Protein AF-A0A7R8WWX1-F1 (afdb_monomer_lite)

Structure (mmCIF, N/CA/C/O backbone):
data_AF-A0A7R8WWX1-F1
#
_entry.id   AF-A0A7R8WWX1-F1
#
loop_
_atom_site.group_PDB
_atom_site.id
_atom_site.type_symbol
_atom_site.label_atom_id
_atom_site.label_alt_id
_atom_site.label_comp_id
_atom_site.label_asym_id
_atom_site.label_entity_id
_atom_site.label_seq_id
_atom_site.pdbx_PDB_ins_code
_atom_site.Cartn_x
_atom_site.Cartn_y
_atom_site.Cartn_z
_atom_site.occupancy
_atom_site.B_iso_or_equiv
_atom_site.auth_seq_id
_atom_site.auth_comp_id
_atom_site.auth_asym_id
_atom_site.auth_atom_id
_atom_site.pdbx_PDB_model_num
ATOM 1 N N . MET A 1 1 ? 11.495 -11.458 -9.215 1.00 84.69 1 MET A N 1
ATOM 2 C CA . MET A 1 1 ? 11.966 -11.610 -7.830 1.00 84.69 1 MET A CA 1
ATOM 3 C C . MET A 1 1 ? 10.801 -11.383 -6.874 1.00 84.69 1 MET A C 1
ATOM 5 O O . MET A 1 1 ? 9.907 -10.619 -7.207 1.00 84.69 1 MET A O 1
ATOM 9 N N . MET A 1 2 ? 10.776 -12.057 -5.721 1.00 86.94 2 MET A N 1
ATOM 10 C CA . MET A 1 2 ? 9.789 -11.784 -4.669 1.00 86.94 2 MET A CA 1
ATOM 11 C C . MET A 1 2 ? 10.387 -10.792 -3.673 1.00 86.94 2 MET A C 1
ATOM 13 O O . MET A 1 2 ? 11.484 -11.019 -3.161 1.00 86.94 2 MET A O 1
ATOM 17 N N . THR A 1 3 ? 9.677 -9.706 -3.390 1.00 88.56 3 THR A N 1
ATOM 18 C CA . THR A 1 3 ? 10.074 -8.711 -2.391 1.00 88.56 3 THR A CA 1
ATOM 19 C C . THR A 1 3 ? 9.045 -8.676 -1.268 1.00 88.56 3 THR A C 1
ATOM 21 O O . THR A 1 3 ? 7.846 -8.591 -1.525 1.00 88.56 3 THR A O 1
ATOM 24 N N . LEU A 1 4 ? 9.533 -8.739 -0.028 1.00 91.62 4 LEU A N 1
ATOM 25 C CA . LEU A 1 4 ? 8.740 -8.632 1.194 1.00 91.62 4 LEU A CA 1
ATOM 26 C C . LEU A 1 4 ? 9.084 -7.326 1.918 1.00 91.62 4 LEU A C 1
ATOM 28 O O . LEU A 1 4 ? 10.259 -6.988 2.100 1.00 91.62 4 LEU A O 1
ATOM 32 N N . PHE A 1 5 ? 8.042 -6.632 2.355 1.00 92.50 5 PHE A N 1
ATOM 33 C CA . PHE A 1 5 ? 8.097 -5.541 3.317 1.00 92.50 5 PHE A CA 1
ATOM 34 C C . PHE A 1 5 ? 7.186 -5.887 4.495 1.00 92.50 5 PHE A C 1
ATOM 36 O O . PHE A 1 5 ? 6.040 -6.280 4.291 1.00 92.50 5 PHE A O 1
ATOM 43 N N . GLU A 1 6 ? 7.689 -5.743 5.716 1.00 93.38 6 GLU A N 1
ATOM 44 C CA . GLU A 1 6 ? 6.928 -5.988 6.939 1.00 93.38 6 GLU A CA 1
ATOM 45 C C . GLU A 1 6 ? 6.793 -4.684 7.725 1.00 93.38 6 GLU A C 1
ATOM 47 O O . GLU A 1 6 ? 7.782 -3.981 7.953 1.00 93.38 6 GLU A O 1
ATOM 52 N N . SER A 1 7 ? 5.565 -4.334 8.108 1.00 90.00 7 SER A N 1
ATOM 53 C CA . SER A 1 7 ? 5.316 -3.174 8.959 1.00 90.00 7 SER A CA 1
ATOM 54 C C . SER A 1 7 ? 5.703 -3.475 10.416 1.00 90.00 7 SER A C 1
ATOM 56 O O . SER A 1 7 ? 5.677 -4.630 10.839 1.00 90.00 7 SER A O 1
ATOM 58 N N . PRO A 1 8 ? 5.943 -2.449 11.254 1.00 87.44 8 PRO A N 1
ATOM 59 C CA . PRO A 1 8 ? 6.162 -2.638 12.694 1.00 87.44 8 PRO A CA 1
ATOM 60 C C . PRO A 1 8 ? 5.006 -3.335 13.433 1.00 87.44 8 PRO A C 1
ATOM 62 O O . PRO A 1 8 ? 5.180 -3.796 14.556 1.00 87.44 8 PRO A O 1
ATOM 65 N N . THR A 1 9 ? 3.820 -3.392 12.821 1.00 86.56 9 THR A N 1
ATOM 66 C CA . THR A 1 9 ? 2.633 -4.078 13.348 1.00 86.56 9 THR A CA 1
ATOM 67 C C . THR A 1 9 ? 2.500 -5.522 12.853 1.00 86.56 9 THR A C 1
ATOM 69 O O . THR A 1 9 ? 1.481 -6.153 13.120 1.00 86.56 9 THR A O 1
ATOM 72 N N . GLY A 1 10 ? 3.495 -6.044 12.128 1.00 87.19 10 GLY A N 1
ATOM 73 C CA . GLY A 1 10 ? 3.510 -7.413 11.605 1.00 87.19 10 GLY A CA 1
ATOM 74 C C . GLY A 1 10 ? 2.695 -7.614 10.323 1.00 87.19 10 GLY A C 1
ATOM 75 O O . GLY A 1 10 ? 2.425 -8.752 9.944 1.00 87.19 10 GLY A O 1
ATOM 76 N N . LEU A 1 11 ? 2.278 -6.540 9.639 1.00 89.44 11 LEU A N 1
ATOM 77 C CA . LEU A 1 11 ? 1.612 -6.662 8.339 1.00 89.44 11 LEU A CA 1
ATOM 78 C C . LEU A 1 11 ? 2.644 -6.897 7.245 1.00 89.44 11 LEU A C 1
ATOM 80 O O . LEU A 1 11 ? 3.589 -6.125 7.090 1.00 89.44 11 LEU A O 1
ATOM 84 N N . GLN A 1 12 ? 2.416 -7.933 6.447 1.00 92.06 12 GLN A N 1
ATOM 85 C CA . GLN A 1 12 ? 3.317 -8.341 5.382 1.00 92.06 12 GLN A CA 1
ATOM 86 C C . GLN A 1 12 ? 2.779 -7.908 4.019 1.00 92.06 12 GLN A C 1
ATOM 88 O O . GLN A 1 12 ? 1.684 -8.289 3.607 1.00 92.06 12 GLN A O 1
ATOM 93 N N . PHE A 1 13 ? 3.582 -7.132 3.300 1.00 92.31 13 PHE A N 1
ATOM 94 C CA . PHE A 1 13 ? 3.338 -6.729 1.925 1.00 92.31 13 PHE A CA 1
ATOM 95 C C . PHE A 1 13 ? 4.295 -7.494 1.018 1.00 92.31 13 PHE A C 1
ATOM 97 O O . PHE A 1 13 ? 5.515 -7.343 1.109 1.00 92.31 13 PHE A O 1
ATOM 104 N N . VAL A 1 14 ? 3.730 -8.319 0.140 1.00 91.81 14 VAL A N 1
ATOM 105 C CA . VAL A 1 14 ? 4.482 -9.174 -0.781 1.00 91.81 14 VAL A CA 1
ATOM 106 C C . VAL A 1 14 ? 4.213 -8.723 -2.207 1.00 91.81 14 VAL A C 1
ATOM 108 O O . VAL A 1 14 ? 3.059 -8.583 -2.609 1.00 91.81 14 VAL A O 1
ATOM 111 N N . MET A 1 15 ? 5.277 -8.522 -2.983 1.00 89.81 15 MET A N 1
ATOM 112 C CA . MET A 1 15 ? 5.180 -8.201 -4.403 1.00 89.81 15 MET A CA 1
ATOM 113 C C . MET A 1 15 ? 6.080 -9.115 -5.224 1.00 89.81 15 MET A C 1
ATOM 115 O O . MET A 1 15 ? 7.263 -9.286 -4.927 1.00 89.81 15 MET A O 1
ATOM 119 N N . ASN A 1 16 ? 5.500 -9.678 -6.281 1.00 89.06 16 ASN A N 1
ATOM 120 C CA . ASN A 1 16 ? 6.227 -10.437 -7.285 1.00 89.06 16 ASN A CA 1
ATOM 121 C C . ASN A 1 16 ? 6.516 -9.533 -8.476 1.00 89.06 16 ASN A C 1
ATOM 123 O O . ASN A 1 16 ? 5.598 -8.984 -9.082 1.00 89.06 16 ASN A O 1
ATOM 127 N N . THR A 1 17 ? 7.789 -9.409 -8.814 1.00 86.81 17 THR A N 1
ATOM 128 C CA . THR A 1 17 ? 8.264 -8.602 -9.938 1.00 86.81 17 T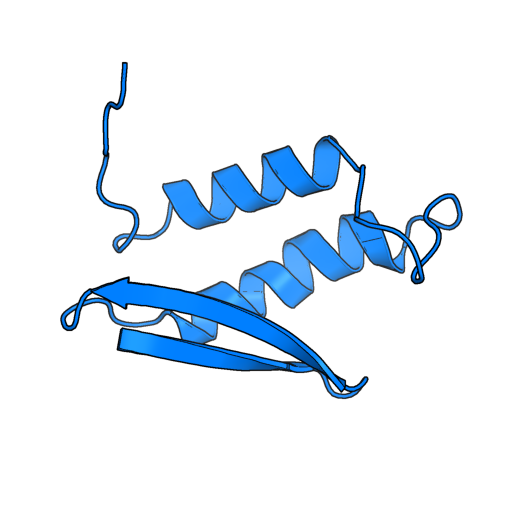HR A CA 1
ATOM 129 C C . THR A 1 17 ? 9.186 -9.417 -10.836 1.00 86.81 17 THR A C 1
ATOM 131 O O . THR A 1 17 ? 9.441 -10.597 -10.571 1.00 86.81 17 THR A O 1
ATOM 134 N N . ASP A 1 18 ? 9.690 -8.836 -11.923 1.00 86.50 18 ASP A N 1
ATOM 135 C CA . ASP A 1 18 ? 10.754 -9.465 -12.705 1.00 86.50 18 ASP A CA 1
ATOM 136 C C . ASP A 1 18 ? 12.113 -9.368 -11.968 1.00 86.50 18 ASP A C 1
ATOM 138 O O . ASP A 1 18 ? 12.180 -8.964 -10.808 1.00 86.50 18 ASP A O 1
ATOM 142 N N . VAL A 1 19 ? 13.199 -9.859 -12.565 1.00 80.50 19 VAL A N 1
ATOM 143 C CA . VAL A 1 19 ? 14.531 -9.860 -11.918 1.00 80.50 19 VAL A CA 1
ATOM 144 C C . VAL A 1 19 ? 15.236 -8.501 -12.041 1.00 80.50 19 VAL A C 1
ATOM 146 O O . VAL A 1 19 ? 16.076 -8.182 -11.210 1.00 80.50 19 VAL A O 1
ATOM 149 N N . GLN A 1 20 ? 14.884 -7.698 -13.045 1.00 82.31 20 GLN A N 1
ATOM 150 C CA . GLN A 1 20 ? 15.456 -6.376 -13.328 1.00 82.31 20 GLN A CA 1
ATOM 151 C C . GLN A 1 20 ? 14.701 -5.236 -12.632 1.00 82.31 20 GLN A C 1
ATOM 153 O O . GLN A 1 20 ? 15.168 -4.100 -12.624 1.00 82.31 20 GLN A O 1
ATOM 158 N N . SER A 1 21 ? 13.539 -5.525 -12.045 1.00 84.38 21 SER A N 1
ATOM 159 C CA . SER A 1 21 ? 12.765 -4.572 -11.252 1.00 84.38 21 SER A CA 1
ATOM 160 C C . SER A 1 21 ? 13.550 -4.062 -10.036 1.00 84.38 21 SER A C 1
ATOM 162 O O . SER A 1 21 ? 13.745 -4.793 -9.062 1.00 84.38 21 SER A O 1
ATOM 164 N N . ALA A 1 22 ? 13.951 -2.791 -10.078 1.00 85.69 22 ALA A N 1
ATOM 165 C CA . ALA A 1 22 ? 14.546 -2.065 -8.958 1.00 85.69 22 ALA A CA 1
ATOM 166 C C . ALA A 1 22 ? 13.477 -1.376 -8.085 1.00 85.69 22 ALA A C 1
ATOM 168 O O . ALA A 1 22 ? 12.307 -1.309 -8.457 1.00 85.69 22 ALA A O 1
ATOM 169 N N . ASP A 1 23 ? 13.886 -0.902 -6.905 1.00 90.69 23 ASP A N 1
ATOM 170 C CA . ASP A 1 23 ? 13.130 0.014 -6.028 1.00 90.69 23 ASP A CA 1
ATOM 171 C C . ASP A 1 23 ? 11.760 -0.477 -5.519 1.00 90.69 23 ASP A C 1
ATOM 173 O O . ASP A 1 23 ? 10.988 0.256 -4.902 1.00 90.69 23 ASP A O 1
ATOM 177 N N . ILE A 1 24 ? 11.489 -1.780 -5.637 1.00 91.88 24 ILE A N 1
ATOM 178 C CA . ILE A 1 24 ? 10.234 -2.399 -5.180 1.00 91.88 24 ILE A CA 1
ATOM 179 C C . ILE A 1 24 ? 10.004 -2.223 -3.676 1.00 91.88 24 ILE A C 1
ATOM 181 O O . ILE A 1 24 ? 8.869 -2.071 -3.229 1.00 91.88 24 ILE A O 1
ATOM 185 N N . ARG A 1 25 ? 11.070 -2.205 -2.869 1.00 91.44 25 ARG A N 1
ATOM 186 C CA . ARG A 1 25 ? 10.950 -1.956 -1.425 1.00 91.44 25 ARG A CA 1
ATOM 187 C C . ARG A 1 25 ? 10.463 -0.533 -1.127 1.00 91.44 25 ARG A C 1
ATOM 189 O O . ARG A 1 25 ? 9.685 -0.351 -0.190 1.00 91.44 25 ARG A O 1
ATOM 196 N N . GLU A 1 26 ? 10.896 0.451 -1.910 1.00 93.31 26 GLU A N 1
ATOM 197 C CA . GLU A 1 26 ? 10.422 1.830 -1.783 1.00 93.31 26 GLU A CA 1
ATOM 198 C C . GLU A 1 26 ? 8.945 1.910 -2.174 1.00 93.31 26 GLU A C 1
ATOM 200 O O . GLU A 1 26 ? 8.141 2.395 -1.381 1.00 93.31 26 GLU A O 1
ATOM 205 N N . LEU A 1 27 ? 8.559 1.293 -3.298 1.00 93.62 27 LEU A N 1
ATOM 206 C CA . LEU A 1 27 ? 7.157 1.192 -3.711 1.00 93.62 27 LEU A CA 1
ATOM 207 C C . LEU A 1 27 ? 6.271 0.566 -2.622 1.00 93.62 27 LEU A C 1
ATOM 209 O 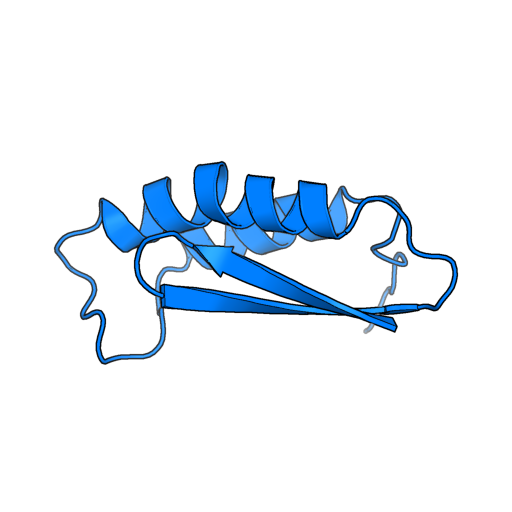O . LEU A 1 27 ? 5.208 1.101 -2.311 1.00 93.62 27 LEU A O 1
ATOM 213 N N . LEU A 1 28 ? 6.700 -0.542 -2.010 1.00 94.00 28 LEU A N 1
ATOM 214 C CA . LEU A 1 28 ? 5.968 -1.180 -0.909 1.00 94.00 28 LEU A CA 1
ATOM 215 C C . LEU A 1 28 ? 5.822 -0.251 0.307 1.00 94.00 28 LEU A C 1
ATOM 217 O O . LEU A 1 28 ? 4.756 -0.201 0.924 1.00 94.00 28 LEU A O 1
ATOM 221 N N . THR A 1 29 ? 6.856 0.534 0.613 1.00 93.75 29 THR A N 1
ATOM 222 C CA . THR A 1 29 ? 6.823 1.532 1.693 1.00 93.75 29 THR A CA 1
ATOM 223 C C . THR A 1 29 ? 5.845 2.668 1.370 1.00 93.75 29 THR A C 1
ATOM 225 O O . THR A 1 29 ? 5.066 3.090 2.231 1.00 93.75 29 THR A O 1
ATOM 228 N N . THR A 1 30 ? 5.818 3.137 0.119 1.00 94.38 30 THR A N 1
ATOM 229 C CA . THR A 1 30 ? 4.846 4.124 -0.370 1.00 94.38 30 THR A CA 1
ATOM 230 C C . THR A 1 30 ? 3.419 3.580 -0.320 1.00 94.38 30 THR A C 1
ATOM 232 O O . THR A 1 30 ? 2.519 4.285 0.128 1.00 94.38 30 THR A O 1
ATOM 235 N N . ILE A 1 31 ? 3.194 2.322 -0.709 1.00 94.69 31 ILE A N 1
ATOM 236 C CA . ILE A 1 31 ? 1.878 1.669 -0.622 1.00 94.69 31 ILE A CA 1
ATOM 237 C C . ILE A 1 31 ? 1.404 1.607 0.833 1.00 94.69 31 ILE A C 1
ATOM 239 O O . ILE A 1 31 ? 0.259 1.959 1.121 1.00 94.69 31 ILE A O 1
ATOM 243 N N . TYR A 1 32 ? 2.277 1.210 1.762 1.00 94.50 32 TYR A N 1
ATOM 244 C CA . TYR A 1 32 ? 1.944 1.186 3.183 1.00 94.50 32 TYR A CA 1
ATOM 245 C C . TYR A 1 32 ? 1.558 2.582 3.697 1.00 94.50 32 TYR A C 1
ATOM 247 O O . TYR A 1 32 ? 0.482 2.762 4.268 1.00 94.50 32 TYR A O 1
ATOM 255 N N . THR A 1 33 ? 2.405 3.583 3.455 1.00 94.00 33 THR A N 1
ATOM 256 C CA . THR A 1 33 ? 2.230 4.929 4.022 1.00 94.00 33 THR A CA 1
ATOM 257 C C . THR A 1 33 ? 1.111 5.731 3.359 1.00 94.00 33 THR A C 1
ATOM 259 O O . THR A 1 33 ? 0.320 6.349 4.063 1.00 94.00 33 THR A O 1
ATOM 262 N N . GLN A 1 34 ? 1.014 5.717 2.027 1.00 94.06 34 GLN A N 1
ATOM 263 C CA . GLN A 1 34 ? 0.120 6.603 1.271 1.00 94.06 34 GLN A CA 1
ATOM 264 C C . GLN A 1 34 ? -1.203 5.959 0.849 1.00 94.06 34 GLN A C 1
ATOM 266 O O . GLN A 1 34 ? -2.125 6.683 0.483 1.00 94.06 34 GLN A O 1
ATOM 271 N N . ALA A 1 35 ? -1.311 4.626 0.855 1.00 93.31 35 ALA A N 1
ATOM 272 C CA . ALA A 1 35 ? -2.553 3.937 0.502 1.00 93.31 35 ALA A CA 1
ATOM 273 C C . ALA A 1 35 ? -3.141 3.180 1.696 1.00 93.31 35 ALA A C 1
ATOM 275 O O . ALA A 1 35 ? -4.285 3.424 2.074 1.00 93.31 35 ALA A O 1
ATOM 276 N N . PHE A 1 36 ? -2.373 2.280 2.315 1.00 92.69 36 PHE A N 1
ATOM 277 C CA . PHE A 1 36 ? -2.890 1.409 3.370 1.00 92.69 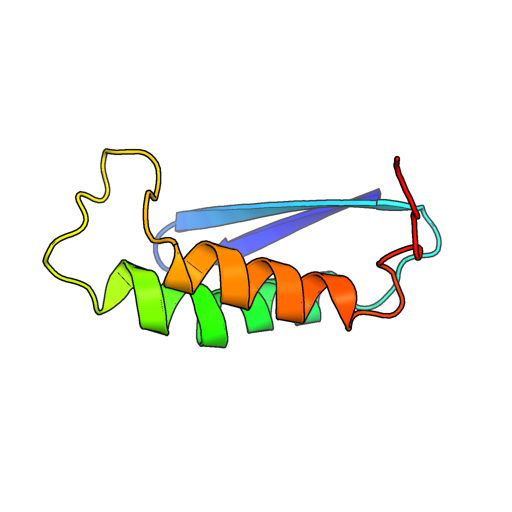36 PHE A CA 1
ATOM 278 C C . PHE A 1 36 ? -3.240 2.185 4.646 1.00 92.69 36 PHE A C 1
ATOM 280 O O . PHE A 1 36 ? -4.364 2.093 5.136 1.00 92.69 36 PHE A O 1
ATOM 287 N N . VAL A 1 37 ? -2.323 2.996 5.178 1.00 91.94 37 VAL A N 1
ATOM 288 C CA . VAL A 1 37 ? -2.604 3.790 6.385 1.00 91.94 37 VAL A CA 1
ATOM 289 C C . VAL A 1 37 ? -3.748 4.780 6.140 1.00 91.94 37 VAL A C 1
ATOM 291 O O . VAL A 1 37 ? -4.668 4.870 6.951 1.00 91.94 37 VAL A O 1
ATOM 294 N N . GLU A 1 38 ? -3.734 5.474 5.002 1.00 91.94 38 GLU A N 1
ATOM 295 C CA . GLU A 1 38 ? -4.715 6.516 4.678 1.00 91.94 38 GLU A CA 1
ATOM 296 C C . GLU A 1 38 ? -6.132 5.984 4.432 1.00 91.94 38 GLU A C 1
ATOM 298 O O . GLU A 1 38 ? -7.101 6.597 4.877 1.00 91.94 38 GLU A O 1
ATOM 303 N N . HIS A 1 39 ? -6.275 4.849 3.743 1.00 90.38 39 HIS A N 1
ATOM 304 C CA . HIS A 1 39 ? -7.583 4.366 3.283 1.00 90.38 39 HIS A CA 1
ATOM 305 C C . HIS A 1 39 ? -8.071 3.091 3.975 1.00 90.38 39 HIS A C 1
ATOM 307 O O . HIS A 1 39 ? -9.245 2.741 3.818 1.00 90.38 39 HIS A O 1
ATOM 313 N N . VAL A 1 40 ? -7.200 2.405 4.725 1.00 91.06 40 VAL A N 1
ATOM 314 C CA . VAL A 1 40 ? -7.544 1.191 5.479 1.00 91.06 40 VAL A CA 1
ATOM 315 C C . VAL A 1 40 ? -7.504 1.458 6.977 1.00 91.06 4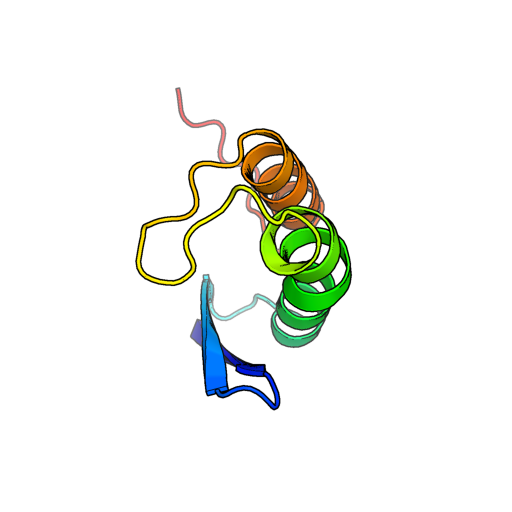0 VAL A C 1
ATOM 317 O O . VAL A 1 40 ? -8.537 1.377 7.629 1.00 91.06 40 VAL A O 1
ATOM 320 N N . VAL A 1 41 ? -6.348 1.847 7.523 1.00 90.06 41 VAL A N 1
ATOM 321 C CA . VAL A 1 41 ? -6.178 2.016 8.982 1.00 90.06 41 VAL A CA 1
ATOM 322 C C . VAL A 1 41 ? -7.029 3.161 9.530 1.00 90.06 41 VAL A C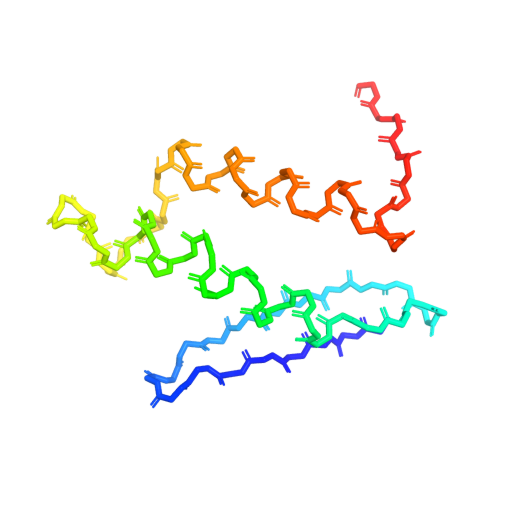 1
ATOM 324 O O . VAL A 1 41 ? -7.632 3.032 10.591 1.00 90.06 41 VAL A O 1
ATOM 327 N N . LYS A 1 42 ? -7.102 4.283 8.808 1.00 89.50 42 LYS A N 1
ATOM 328 C CA . LYS A 1 42 ? -7.924 5.435 9.209 1.00 89.50 42 LYS A CA 1
ATOM 329 C C . LYS A 1 42 ? -9.421 5.241 8.964 1.00 89.50 42 LYS A C 1
ATOM 331 O O . LYS A 1 42 ? -10.196 6.097 9.379 1.00 89.50 42 LYS A O 1
ATOM 336 N N . ASN A 1 43 ? -9.839 4.170 8.287 1.00 88.31 43 ASN A N 1
ATOM 337 C CA . ASN A 1 43 ? -11.244 3.915 8.002 1.00 88.31 43 ASN A CA 1
ATOM 338 C C . ASN A 1 43 ? -11.842 2.978 9.072 1.00 88.31 43 ASN A C 1
ATOM 340 O O . ASN A 1 43 ? -11.668 1.763 8.975 1.00 88.31 43 ASN A O 1
ATOM 344 N N . PRO A 1 44 ? -12.586 3.505 10.066 1.00 86.25 44 PRO A N 1
ATOM 345 C CA . PRO A 1 44 ? -13.120 2.701 11.167 1.00 86.25 44 PRO A CA 1
ATOM 346 C C . PRO A 1 44 ? -14.224 1.725 10.734 1.00 86.25 44 PRO A C 1
ATOM 348 O O . PRO A 1 44 ? -14.643 0.893 11.532 1.00 86.25 44 PRO A O 1
ATOM 351 N N . LEU A 1 45 ? -14.721 1.833 9.497 1.00 86.94 45 LEU A N 1
ATOM 352 C CA . LEU A 1 45 ? -15.759 0.953 8.958 1.00 86.94 45 LEU A CA 1
ATOM 353 C C . LEU A 1 45 ? -15.195 -0.372 8.427 1.00 86.94 45 LEU A C 1
ATOM 355 O O . LEU A 1 45 ? -15.968 -1.269 8.104 1.00 86.94 45 LEU A O 1
ATOM 359 N N . LEU A 1 46 ? -13.870 -0.496 8.2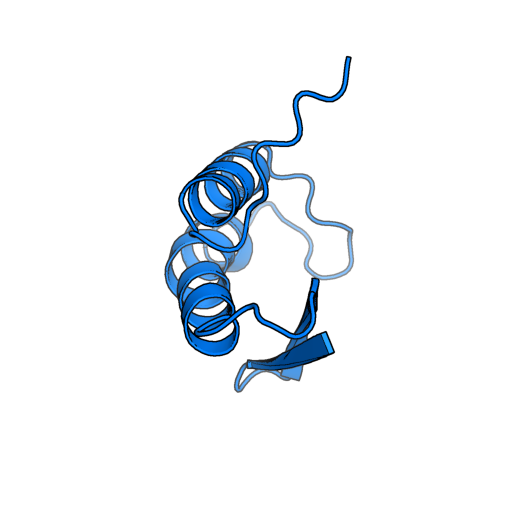97 1.00 85.62 46 LEU A N 1
ATOM 360 C CA . LEU A 1 46 ? -13.231 -1.709 7.798 1.00 85.62 46 LEU A CA 1
ATOM 361 C C . LEU A 1 46 ? -12.878 -2.649 8.947 1.00 85.62 46 LEU A C 1
ATOM 363 O O . LEU A 1 46 ? -12.235 -2.255 9.919 1.00 85.62 46 LEU A O 1
ATOM 367 N N . ASN A 1 47 ? -13.254 -3.916 8.795 1.00 85.50 47 ASN A N 1
ATOM 368 C CA . ASN A 1 47 ? -12.856 -4.976 9.706 1.00 85.50 47 ASN A CA 1
ATOM 369 C C . ASN A 1 47 ? -11.451 -5.493 9.328 1.00 85.50 47 ASN A C 1
ATOM 371 O O . ASN A 1 47 ? -11.290 -6.021 8.227 1.00 85.50 47 ASN A O 1
ATOM 375 N N . PRO A 1 48 ? -10.440 -5.412 10.215 1.00 81.38 48 PRO A N 1
ATOM 376 C CA . PRO A 1 48 ? -9.094 -5.921 9.937 1.00 81.38 48 PRO A CA 1
ATOM 377 C C . PRO A 1 48 ? -9.024 -7.438 9.712 1.00 81.38 48 PRO A C 1
ATOM 379 O O . PRO A 1 48 ? -8.044 -7.924 9.153 1.00 81.38 48 PRO A O 1
ATOM 382 N N . ALA A 1 49 ? -10.030 -8.188 10.172 1.00 85.06 49 ALA A N 1
ATOM 383 C CA . ALA A 1 49 ? -10.110 -9.637 9.994 1.00 85.06 49 ALA A CA 1
ATOM 384 C C . ALA A 1 49 ? -10.676 -10.049 8.622 1.00 85.06 49 ALA A C 1
ATOM 386 O O . ALA A 1 49 ? -10.657 -11.232 8.282 1.00 85.06 49 ALA A O 1
ATOM 387 N N . GLU A 1 50 ? -11.188 -9.096 7.842 1.00 88.31 50 GLU A N 1
ATOM 388 C CA . GLU A 1 50 ? -11.801 -9.342 6.540 1.00 88.31 50 GLU A CA 1
ATOM 389 C C . GLU A 1 50 ? -10.935 -8.800 5.395 1.00 88.31 50 GLU A C 1
ATOM 391 O O . GLU A 1 50 ? -10.136 -7.876 5.583 1.00 88.31 50 GLU A O 1
ATOM 396 N N . PRO A 1 51 ? -11.085 -9.344 4.174 1.00 88.50 51 PRO A N 1
ATOM 397 C CA . PRO A 1 51 ? -10.450 -8.773 2.996 1.00 88.50 51 PRO A CA 1
ATOM 398 C C . PRO A 1 51 ? -10.822 -7.297 2.816 1.00 88.50 51 PRO A C 1
ATOM 400 O O . PRO A 1 51 ? -11.979 -6.910 2.960 1.00 88.50 51 PRO A O 1
ATOM 403 N N . ILE A 1 52 ? -9.850 -6.470 2.432 1.00 88.62 52 ILE A N 1
ATOM 404 C CA . ILE A 1 52 ? -10.065 -5.033 2.227 1.00 88.62 52 ILE A CA 1
ATOM 405 C C . ILE A 1 52 ? -10.988 -4.815 1.020 1.00 88.62 52 ILE A C 1
ATOM 407 O O . ILE A 1 52 ? -10.593 -5.045 -0.124 1.00 88.62 52 ILE A O 1
ATOM 411 N N . GLN A 1 53 ? -12.199 -4.319 1.276 1.00 86.38 53 GLN A N 1
ATOM 412 C CA . GLN A 1 53 ? -13.206 -4.009 0.248 1.00 86.38 53 GLN A CA 1
ATOM 413 C C . GLN A 1 53 ? -13.233 -2.525 -0.163 1.00 86.38 53 GLN A C 1
ATOM 415 O O . GLN A 1 53 ? -14.107 -2.101 -0.907 1.00 86.38 53 GLN A O 1
ATOM 420 N N . SER A 1 54 ? -12.286 -1.713 0.314 1.00 89.19 54 SER A N 1
ATOM 421 C CA . SER A 1 54 ? -12.241 -0.277 0.014 1.00 89.19 54 SER A CA 1
ATOM 422 C C . SER A 1 54 ? -11.872 -0.011 -1.453 1.00 89.19 54 SER A C 1
ATOM 424 O O . SER A 1 54 ? -10.727 -0.218 -1.867 1.00 89.19 54 SER A O 1
ATOM 426 N N . ASP A 1 55 ? -12.829 0.497 -2.234 1.00 90.75 55 ASP A N 1
ATOM 427 C CA . ASP A 1 55 ? -12.616 0.879 -3.638 1.00 90.75 55 ASP A CA 1
ATOM 428 C C . ASP A 1 55 ? -11.604 2.018 -3.784 1.00 90.75 55 ASP A C 1
ATOM 430 O O . ASP A 1 55 ? -10.771 2.005 -4.690 1.00 90.75 55 ASP A O 1
ATOM 434 N N . ILE A 1 56 ? -11.610 2.967 -2.843 1.00 91.06 56 ILE A N 1
ATOM 435 C CA . ILE A 1 56 ? -10.659 4.087 -2.820 1.00 91.06 56 ILE A CA 1
ATOM 436 C C . ILE A 1 56 ? -9.233 3.558 -2.614 1.00 91.06 56 ILE A C 1
ATOM 438 O O . ILE A 1 56 ? -8.310 3.964 -3.322 1.00 91.06 56 ILE A O 1
ATOM 442 N N . PHE A 1 57 ? -9.054 2.601 -1.695 1.00 92.62 57 PHE A N 1
ATOM 443 C CA . PHE A 1 57 ? -7.765 1.936 -1.500 1.00 92.62 57 PHE A CA 1
ATOM 444 C C . PHE A 1 57 ? -7.314 1.214 -2.774 1.00 92.62 57 PHE A C 1
ATOM 446 O O . PHE A 1 57 ? -6.174 1.388 -3.204 1.00 92.62 57 PHE A O 1
ATOM 453 N N . ARG A 1 58 ? -8.211 0.448 -3.411 1.00 92.00 58 ARG A N 1
ATOM 454 C CA . ARG A 1 58 ? -7.925 -0.263 -4.668 1.00 92.00 58 ARG A CA 1
ATOM 455 C C . ARG A 1 58 ? -7.501 0.690 -5.781 1.00 92.00 58 ARG A C 1
ATOM 457 O O . ARG A 1 58 ? -6.502 0.440 -6.451 1.00 92.00 58 ARG A O 1
ATOM 464 N N . GLN A 1 59 ? -8.223 1.793 -5.960 1.00 94.31 59 GLN A N 1
ATOM 465 C CA . GLN A 1 59 ? -7.899 2.801 -6.965 1.00 94.31 59 GLN A CA 1
ATOM 466 C C . GLN A 1 59 ? -6.526 3.427 -6.701 1.00 94.31 59 GLN A C 1
ATOM 468 O O . GLN A 1 59 ? -5.718 3.538 -7.625 1.00 94.31 59 GLN A O 1
ATOM 473 N N . LYS A 1 60 ? -6.229 3.784 -5.443 1.00 93.38 60 LYS A N 1
ATOM 474 C CA . LYS A 1 60 ? -4.944 4.388 -5.078 1.00 93.38 60 LYS A CA 1
ATOM 475 C C . LYS A 1 60 ? -3.772 3.423 -5.244 1.00 93.38 60 LYS A C 1
ATOM 477 O O . LYS A 1 60 ? -2.721 3.813 -5.747 1.00 93.38 60 LYS A O 1
ATOM 482 N N . LEU A 1 61 ? -3.959 2.161 -4.860 1.00 93.56 61 LEU A N 1
ATOM 483 C CA . LEU A 1 61 ? -2.976 1.101 -5.060 1.00 93.56 61 LEU A CA 1
ATOM 484 C C . LEU A 1 61 ? -2.660 0.922 -6.549 1.00 93.56 61 LEU A C 1
ATOM 486 O O . LEU A 1 61 ? -1.490 0.928 -6.927 1.00 93.56 61 LEU A O 1
ATOM 490 N N . ASN A 1 62 ? -3.692 0.828 -7.393 1.00 92.56 62 ASN A N 1
ATOM 491 C CA . ASN A 1 62 ? -3.522 0.700 -8.839 1.00 92.56 62 ASN A CA 1
ATOM 492 C C . ASN A 1 62 ? -2.779 1.900 -9.435 1.00 92.56 62 ASN A C 1
ATOM 494 O O . ASN A 1 62 ? -1.905 1.711 -10.273 1.00 92.56 62 ASN A O 1
ATOM 498 N N . GLU A 1 63 ? -3.079 3.119 -8.983 1.00 93.56 63 GLU A N 1
ATOM 499 C CA . GLU A 1 63 ? -2.371 4.327 -9.413 1.00 93.56 63 GLU A CA 1
ATOM 500 C C . GLU A 1 63 ? -0.872 4.266 -9.070 1.00 93.56 63 GLU A C 1
ATOM 502 O O . GLU A 1 63 ? -0.035 4.560 -9.922 1.00 93.56 63 GLU A O 1
ATOM 507 N N . LEU A 1 64 ? -0.523 3.879 -7.837 1.00 92.56 64 LEU A N 1
ATOM 508 C CA . LEU A 1 64 ? 0.872 3.787 -7.389 1.00 92.56 64 LEU A CA 1
ATOM 509 C C . LEU A 1 64 ? 1.647 2.712 -8.151 1.00 92.56 64 LEU A C 1
ATOM 511 O O . LEU A 1 64 ? 2.771 2.956 -8.583 1.00 92.56 64 LEU A O 1
ATOM 515 N N . VAL A 1 65 ? 1.035 1.541 -8.342 1.00 91.75 65 VAL A N 1
ATOM 516 C CA . VAL A 1 65 ? 1.654 0.446 -9.090 1.00 91.75 65 VAL A CA 1
ATOM 517 C C . VAL A 1 65 ? 1.824 0.848 -10.551 1.00 91.75 65 VAL A C 1
ATOM 519 O O . VAL A 1 65 ? 2.936 0.769 -11.053 1.00 91.75 65 VAL A O 1
ATOM 522 N N . ALA A 1 66 ? 0.781 1.353 -11.216 1.00 90.69 66 ALA A N 1
ATOM 523 C CA . ALA A 1 66 ? 0.832 1.718 -12.634 1.00 90.69 66 ALA A CA 1
ATOM 524 C C . ALA A 1 66 ? 1.841 2.834 -12.953 1.00 90.69 66 ALA A C 1
ATOM 526 O O . ALA A 1 66 ? 2.372 2.879 -14.060 1.00 90.69 66 ALA A O 1
ATOM 527 N N . LYS A 1 67 ? 2.114 3.734 -12.001 1.00 90.12 67 LYS A N 1
ATOM 528 C CA . LYS A 1 67 ? 3.145 4.774 -12.143 1.00 90.12 67 LYS A CA 1
ATOM 529 C C . LYS A 1 67 ? 4.567 4.247 -11.971 1.00 90.12 67 LYS A C 1
ATOM 531 O O . LYS A 1 67 ? 5.509 4.928 -12.371 1.00 90.12 67 LYS A O 1
ATOM 536 N N . HIS A 1 68 ? 4.743 3.087 -11.344 1.00 89.44 68 HIS A N 1
ATOM 537 C CA . HIS A 1 68 ? 6.067 2.551 -11.085 1.00 89.44 68 HIS A CA 1
ATOM 538 C C . HIS A 1 68 ? 6.699 2.031 -12.388 1.00 89.44 68 HIS A C 1
ATOM 540 O O . HIS A 1 68 ? 6.032 1.310 -13.128 1.00 89.44 68 HIS A O 1
ATOM 546 N N . PRO A 1 69 ? 7.989 2.294 -12.666 1.00 86.00 69 PRO A N 1
ATOM 547 C CA . PRO A 1 69 ? 8.652 1.824 -13.890 1.00 86.00 69 PRO A CA 1
ATOM 548 C C . PRO A 1 69 ? 8.606 0.300 -14.095 1.00 86.00 69 PRO A C 1
ATOM 550 O O . PRO A 1 69 ? 8.624 -0.181 -15.224 1.00 86.00 69 PRO A O 1
ATOM 553 N N . ALA A 1 70 ? 8.520 -0.460 -12.999 1.00 81.31 70 ALA A N 1
ATOM 554 C CA . ALA A 1 70 ? 8.354 -1.916 -13.024 1.00 81.31 70 ALA A CA 1
ATOM 555 C C . ALA A 1 70 ? 6.957 -2.388 -13.461 1.00 81.31 70 ALA A C 1
ATOM 557 O O . ALA A 1 70 ? 6.792 -3.556 -13.818 1.00 81.31 70 ALA A O 1
ATOM 558 N N . ALA A 1 71 ? 5.938 -1.523 -13.423 1.00 75.31 71 ALA A N 1
ATOM 559 C CA . ALA A 1 71 ? 4.639 -1.859 -13.974 1.00 75.31 71 ALA A CA 1
ATOM 560 C C . ALA A 1 71 ? 4.760 -1.869 -15.491 1.00 75.31 71 ALA A C 1
ATOM 562 O O . ALA A 1 71 ? 4.617 -0.858 -16.176 1.00 75.31 71 ALA A O 1
ATOM 563 N N . ARG A 1 72 ? 5.049 -3.055 -16.028 1.00 67.25 72 ARG A N 1
ATOM 564 C CA . ARG A 1 72 ? 4.947 -3.300 -17.460 1.00 67.25 72 ARG A CA 1
ATOM 565 C C . ARG A 1 72 ? 3.555 -2.844 -17.878 1.00 67.25 72 ARG A C 1
ATOM 567 O O . ARG A 1 72 ? 2.571 -3.361 -17.344 1.00 67.25 72 ARG A O 1
ATOM 574 N N . ALA A 1 73 ? 3.495 -1.892 -18.811 1.00 48.56 73 ALA A N 1
ATOM 575 C CA . ALA A 1 73 ? 2.283 -1.487 -19.509 1.00 48.56 73 ALA A CA 1
ATOM 576 C C . ALA A 1 73 ? 1.706 -2.723 -20.201 1.00 48.56 73 ALA A C 1
ATOM 578 O O . ALA A 1 73 ? 1.992 -3.025 -21.358 1.00 48.56 73 ALA A O 1
ATOM 579 N N . THR A 1 74 ? 0.966 -3.514 -19.440 1.00 39.25 74 THR A N 1
ATOM 580 C CA . THR A 1 74 ? 0.300 -4.687 -19.952 1.00 39.25 74 THR A CA 1
ATOM 581 C C . THR A 1 74 ? -1.091 -4.192 -20.272 1.00 39.25 74 THR A C 1
ATOM 583 O O . THR A 1 74 ? -1.971 -4.176 -19.418 1.00 39.25 74 THR A O 1
ATOM 586 N N . ASN A 1 75 ? -1.254 -3.711 -21.507 1.00 38.12 75 ASN A N 1
ATOM 587 C CA . ASN A 1 75 ? -2.549 -3.801 -22.162 1.00 38.12 75 ASN A CA 1
ATOM 588 C C . ASN A 1 75 ? -2.941 -5.276 -22.083 1.00 38.12 75 ASN A C 1
ATOM 590 O O . ASN A 1 75 ? -2.368 -6.109 -22.787 1.00 38.12 75 ASN A O 1
ATOM 594 N N . ILE A 1 76 ? -3.848 -5.602 -21.172 1.00 29.88 76 ILE A N 1
ATOM 595 C CA . ILE A 1 76 ? -4.566 -6.865 -21.202 1.00 29.88 76 ILE A CA 1
ATOM 596 C C . ILE A 1 76 ? -6.011 -6.479 -21.475 1.00 29.88 76 ILE A C 1
ATOM 598 O O . ILE A 1 76 ? -6.596 -5.689 -20.733 1.00 29.88 76 ILE A O 1
ATOM 602 N N . LEU A 1 77 ? -6.473 -6.962 -22.625 1.00 32.03 77 LEU A N 1
ATOM 603 C CA . LEU A 1 77 ? -7.848 -6.958 -23.107 1.00 32.03 77 LEU A CA 1
ATOM 604 C C . LEU A 1 77 ? -8.813 -7.547 -22.072 1.00 32.03 77 LEU A C 1
ATOM 606 O O . LEU A 1 77 ? -8.391 -8.482 -21.352 1.00 32.03 77 LEU A O 1
#

pLDDT: mean 85.93, std 13.62, range [29.88, 94.69]

Organism: NCBI:txid163714

Secondary structure (DSSP, 8-state):
-EEEEE-TTS-EEEEE--SS---HHHHHHHIIIIIIIIIIIT-TTS-TTS----HHHHHHHHHHHHHSTTS------

Foldseek 3Di:
DWDWDADPVGDIDIDDFDPPDPPVNVLSVCLVPVQCCVQPVPDPVDDPVDPDPGPSSVVVNCVSLCPGPRNDPDPDD

Sequence (77 aa):
MMTLFESPTGLQFVMNTDVQSADIRELLTTIYTQAFVEHVVKNPLLNPAEPIQSDIFRQKLNELVAKHPAARATNIL

Radius of gyration: 13.24 Å; chains: 1; bounding box: 31×18×36 Å

InterPro domains:
  IPR007233 Trafficking protein particle complex subunit [PF04099] (2-67)
  IPR007233 Trafficking protein particle complex subunit [PTHR23249] (2-69)
  IPR007233 Trafficking protein particle complex subunit [SM01399] (1-68)
  IPR011012 Longin-like domain superfamily [SSF64356] (3-68)